Protein AF-A0A920PCU7-F1 (afdb_monomer_lite)

Sequence (59 aa):
MDVNWDFIQYCDEINHPVSQSKKYVFECNQCHLLVDHGYRNNVDHKFLCAVCFKKHTHT

Radius of gyration: 12.71 Å; chains: 1; bounding box: 20×37×26 Å

pLDDT: mean 77.94, std 17.81, range [45.16, 94.88]

Foldseek 3Di:
DPPFKDKDAQDPPDPDPPNPPDLPFDQQPPPRDTHRIAIAGNPPRHTHHPVVVVVVVVD

Structure (mmCIF, N/CA/C/O backbone):
data_AF-A0A920PCU7-F1
#
_entry.id   AF-A0A920PCU7-F1
#
loop_
_atom_site.group_PDB
_atom_site.id
_atom_site.type_symbol
_atom_site.label_atom_id
_atom_site.label_alt_id
_atom_site.label_comp_id
_atom_site.label_asym_id
_atom_site.label_entity_id
_atom_site.label_seq_id
_atom_site.pdbx_PDB_ins_code
_atom_site.Cartn_x
_atom_site.Cartn_y
_atom_site.Cartn_z
_atom_site.occupancy
_atom_site.B_iso_or_equiv
_atom_site.auth_seq_id
_atom_site.auth_comp_id
_atom_site.auth_asym_id
_atom_site.auth_atom_id
_atom_site.pdbx_PDB_model_num
ATOM 1 N N . MET A 1 1 ? 1.008 18.498 -7.371 1.00 54.84 1 ME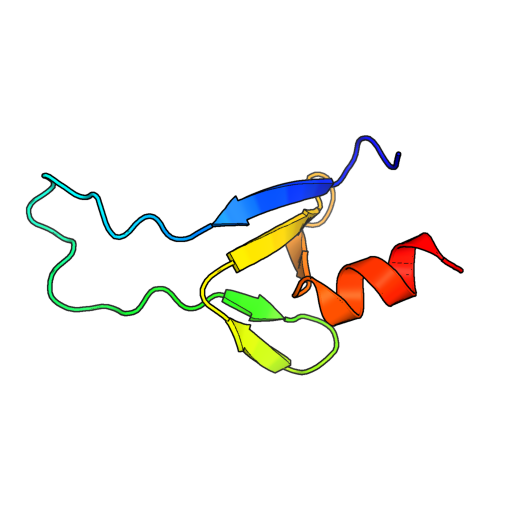T A N 1
ATOM 2 C CA . MET A 1 1 ? 0.997 17.058 -7.045 1.00 54.84 1 MET A CA 1
ATOM 3 C C . MET A 1 1 ? 2.313 16.771 -6.362 1.00 54.84 1 MET A C 1
ATOM 5 O O . MET A 1 1 ? 3.329 17.192 -6.903 1.00 54.84 1 MET A O 1
ATOM 9 N N . ASP A 1 2 ? 2.297 16.176 -5.170 1.00 61.97 2 ASP A N 1
ATOM 10 C CA . ASP A 1 2 ? 3.529 15.777 -4.488 1.00 61.97 2 ASP A CA 1
ATOM 11 C C . ASP A 1 2 ? 4.338 14.855 -5.403 1.00 61.97 2 ASP A C 1
ATOM 13 O O . ASP A 1 2 ? 3.934 13.725 -5.663 1.00 61.97 2 ASP A O 1
ATOM 17 N N . VAL A 1 3 ? 5.486 15.336 -5.880 1.00 69.31 3 VAL A N 1
ATOM 18 C CA . VAL A 1 3 ? 6.407 14.597 -6.767 1.00 69.31 3 VAL A CA 1
ATOM 19 C C . VAL A 1 3 ? 7.038 13.367 -6.097 1.00 69.31 3 VAL A C 1
ATOM 21 O O . VAL A 1 3 ? 7.816 12.648 -6.712 1.00 69.31 3 VAL A O 1
ATOM 24 N N . ASN A 1 4 ? 6.707 13.131 -4.828 1.00 87.94 4 ASN A N 1
ATOM 25 C CA . ASN A 1 4 ? 7.278 12.091 -3.987 1.00 87.94 4 ASN A CA 1
ATOM 26 C C . ASN A 1 4 ? 6.418 10.827 -3.914 1.00 87.94 4 ASN A C 1
ATOM 28 O O . ASN A 1 4 ? 6.777 9.941 -3.150 1.00 87.94 4 ASN A O 1
ATOM 32 N N . TRP A 1 5 ? 5.293 10.734 -4.626 1.00 90.06 5 TRP A N 1
ATOM 33 C CA . TRP A 1 5 ? 4.407 9.571 -4.550 1.00 90.06 5 TRP A CA 1
ATOM 34 C C . TRP A 1 5 ? 4.137 8.972 -5.923 1.00 90.06 5 TRP A C 1
ATOM 36 O O . TRP A 1 5 ? 3.526 9.620 -6.772 1.00 90.06 5 TRP A O 1
ATOM 46 N N . ASP A 1 6 ? 4.506 7.706 -6.087 1.00 90.00 6 ASP A N 1
ATOM 47 C CA . ASP A 1 6 ? 4.223 6.940 -7.295 1.00 90.00 6 ASP A CA 1
ATOM 48 C C . ASP A 1 6 ? 3.021 6.028 -7.082 1.00 90.00 6 ASP A C 1
ATOM 50 O O . ASP A 1 6 ? 2.910 5.333 -6.065 1.00 90.00 6 ASP A O 1
ATOM 54 N N . PHE A 1 7 ? 2.118 6.013 -8.063 1.00 89.12 7 PHE A N 1
ATOM 55 C CA . PHE A 1 7 ? 1.062 5.012 -8.116 1.00 89.12 7 PHE A CA 1
ATOM 56 C C . PHE A 1 7 ? 1.685 3.648 -8.410 1.00 89.12 7 PHE A C 1
ATOM 58 O O . PHE A 1 7 ? 2.364 3.471 -9.423 1.00 89.12 7 PHE A O 1
ATOM 65 N N . ILE A 1 8 ? 1.430 2.683 -7.532 1.00 86.50 8 ILE A N 1
ATOM 66 C CA . ILE A 1 8 ? 1.817 1.293 -7.730 1.00 86.50 8 ILE A CA 1
ATOM 67 C C . ILE A 1 8 ? 0.574 0.419 -7.668 1.00 86.50 8 ILE A C 1
ATOM 69 O O . ILE A 1 8 ? -0.300 0.586 -6.816 1.00 86.50 8 ILE A O 1
ATOM 73 N N . GLN A 1 9 ? 0.509 -0.541 -8.572 1.00 83.75 9 GLN A N 1
ATOM 74 C CA . GLN A 1 9 ? -0.546 -1.531 -8.617 1.00 83.75 9 GLN A CA 1
ATOM 75 C C . GLN A 1 9 ? 0.098 -2.887 -8.844 1.00 83.75 9 GLN A C 1
ATOM 77 O O . GLN A 1 9 ? 1.034 -3.026 -9.633 1.00 83.75 9 GLN A O 1
ATOM 82 N N . TYR A 1 10 ? -0.406 -3.888 -8.137 1.00 72.88 10 TYR A N 1
ATOM 83 C CA . TYR A 1 10 ? -0.151 -5.265 -8.487 1.00 72.88 10 TYR A CA 1
ATOM 84 C C . TYR A 1 10 ? -0.813 -5.545 -9.840 1.00 72.88 10 TYR A C 1
ATOM 86 O O . TYR A 1 10 ? -2.033 -5.465 -9.983 1.00 72.88 10 TYR A O 1
ATOM 94 N N . CYS A 1 11 ? -0.001 -5.835 -10.851 1.00 62.88 11 CYS A N 1
ATOM 95 C CA . CYS A 1 11 ? -0.494 -6.287 -12.142 1.00 62.88 11 CYS A CA 1
ATOM 96 C C . CYS A 1 11 ? -0.638 -7.812 -12.093 1.00 62.88 11 CYS A C 1
ATOM 98 O O . CYS A 1 11 ? 0.355 -8.513 -11.915 1.00 62.88 11 CYS A O 1
ATOM 100 N N . ASP A 1 12 ? -1.855 -8.325 -12.292 1.00 50.72 12 ASP A N 1
ATOM 101 C CA . ASP A 1 12 ? -2.101 -9.758 -12.526 1.00 50.72 12 ASP A CA 1
ATOM 102 C C . ASP A 1 12 ? -1.412 -10.274 -13.807 1.00 50.72 12 ASP A C 1
ATOM 104 O O . ASP A 1 12 ? -1.250 -11.481 -13.991 1.00 50.72 12 ASP A O 1
ATOM 108 N N . GLU A 1 13 ? -0.974 -9.384 -14.705 1.00 45.97 13 GLU A N 1
ATOM 109 C CA . GLU A 1 13 ? -0.239 -9.764 -15.910 1.00 45.97 13 GLU A CA 1
ATOM 110 C C . GLU A 1 13 ? 1.208 -10.121 -15.589 1.00 45.97 13 GLU A C 1
ATOM 112 O O . GLU A 1 13 ? 2.133 -9.310 -15.665 1.00 45.97 13 GLU A O 1
ATOM 117 N N . ILE A 1 14 ? 1.405 -11.390 -15.252 1.00 50.03 14 ILE A N 1
ATOM 118 C CA . ILE A 1 14 ? 2.723 -11.967 -15.103 1.00 50.03 14 ILE A CA 1
ATOM 119 C C . ILE A 1 14 ? 2.817 -13.239 -15.960 1.00 50.03 14 ILE A C 1
ATOM 121 O O . ILE A 1 14 ? 2.495 -14.339 -15.520 1.00 50.03 14 ILE A O 1
ATOM 125 N N . ASN A 1 15 ? 3.383 -13.092 -17.162 1.00 45.91 15 ASN A N 1
ATOM 126 C CA . ASN A 1 15 ? 4.064 -14.160 -17.913 1.00 45.91 15 ASN A CA 1
ATOM 127 C C . ASN A 1 15 ? 5.421 -14.515 -17.244 1.00 45.91 15 ASN A C 1
ATOM 129 O O . ASN A 1 15 ? 6.445 -14.677 -17.902 1.00 45.91 15 ASN A O 1
ATOM 133 N N . HIS A 1 16 ? 5.466 -14.572 -15.912 1.00 45.16 16 HIS A N 1
ATOM 134 C CA . HIS A 1 16 ? 6.657 -14.881 -15.118 1.00 45.16 16 HIS A CA 1
ATOM 135 C C . HIS A 1 16 ? 6.308 -16.027 -14.157 1.00 45.16 16 HIS A C 1
ATOM 137 O O . HIS A 1 16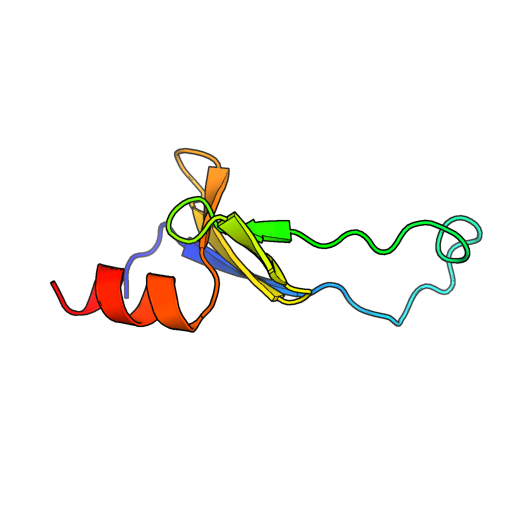 ? 5.347 -15.927 -13.397 1.00 45.16 16 HIS A O 1
ATOM 143 N N . PRO A 1 17 ? 7.086 -17.114 -14.129 1.00 47.59 17 PRO A N 1
ATOM 144 C CA . PRO A 1 17 ? 6.707 -18.381 -13.491 1.00 47.59 17 PRO A CA 1
ATOM 145 C C . PRO A 1 17 ? 6.590 -18.353 -11.950 1.00 47.59 17 PRO A C 1
ATOM 147 O O . PRO A 1 17 ? 6.423 -19.396 -11.328 1.00 47.59 17 PRO A O 1
ATOM 150 N N . VAL A 1 18 ? 6.670 -17.180 -11.314 1.00 50.94 18 VAL A N 1
ATOM 151 C CA . VAL A 1 18 ? 6.670 -16.998 -9.848 1.00 50.94 18 VAL A CA 1
ATOM 152 C C . VAL A 1 18 ? 5.331 -16.431 -9.327 1.00 50.94 18 VAL A C 1
ATOM 154 O O . VAL A 1 18 ? 5.122 -16.352 -8.119 1.00 50.94 18 VAL A O 1
ATOM 157 N N . SER A 1 19 ? 4.387 -16.062 -10.200 1.00 45.69 19 SER A N 1
ATOM 158 C CA . SER A 1 19 ? 3.153 -15.341 -9.829 1.00 45.69 19 SER A CA 1
ATOM 159 C C . SER A 1 19 ? 2.001 -16.184 -9.272 1.00 45.69 19 SER A C 1
ATOM 161 O O . SER A 1 19 ? 0.98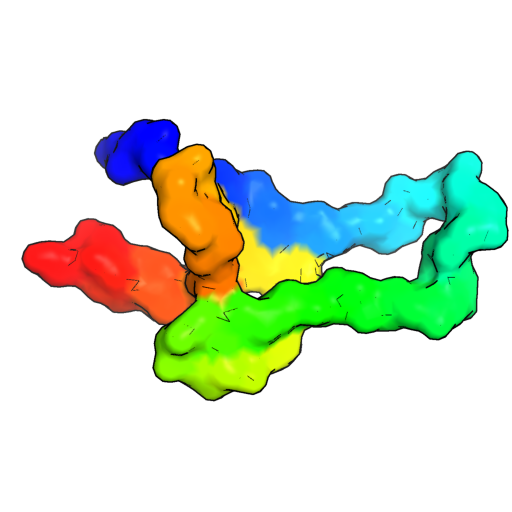4 -15.623 -8.875 1.00 45.69 19 SER A O 1
ATOM 163 N N . GLN A 1 20 ? 2.112 -17.510 -9.177 1.00 46.25 20 GLN A N 1
ATOM 164 C CA . GLN A 1 20 ? 0.939 -18.341 -8.862 1.00 46.25 20 GLN A CA 1
ATOM 165 C C . GLN A 1 20 ? 0.658 -18.588 -7.370 1.00 46.25 20 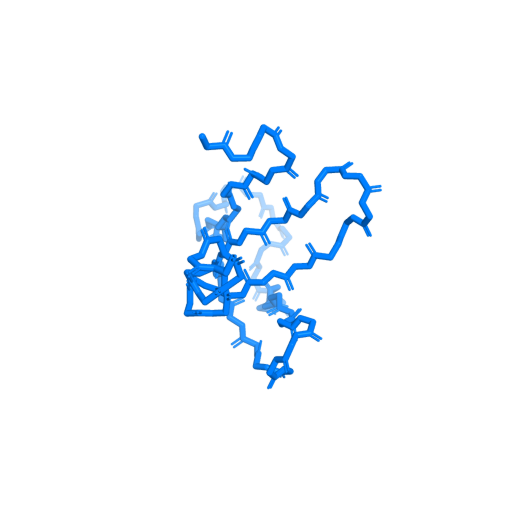GLN A C 1
ATOM 167 O O . GLN A 1 20 ? -0.296 -19.298 -7.058 1.00 46.25 20 GLN A O 1
ATOM 172 N N . SER A 1 21 ? 1.419 -18.028 -6.419 1.00 46.56 21 SER A N 1
ATOM 173 C CA . SER A 1 21 ? 1.225 -18.425 -5.008 1.00 46.56 21 SER A CA 1
ATOM 174 C C . SER A 1 21 ? 1.465 -17.378 -3.919 1.00 46.56 21 SER A C 1
ATOM 176 O O . SER A 1 21 ? 1.484 -17.736 -2.741 1.00 46.56 21 SER A O 1
ATOM 178 N N . LYS A 1 22 ? 1.590 -16.088 -4.237 1.00 51.59 22 LYS A N 1
ATOM 179 C CA . LYS A 1 22 ? 1.593 -15.032 -3.211 1.00 51.59 22 LYS A CA 1
ATOM 180 C C . LYS A 1 22 ? 0.787 -13.844 -3.711 1.00 51.59 22 LYS A C 1
ATOM 182 O O . LYS A 1 22 ? 1.246 -13.119 -4.581 1.00 51.59 22 LYS A O 1
ATOM 187 N N . LYS A 1 23 ? -0.406 -13.631 -3.142 1.00 58.06 23 LYS A N 1
ATOM 188 C CA . LYS A 1 23 ? -1.075 -12.326 -3.205 1.00 58.06 23 LYS A CA 1
ATOM 189 C C . LYS A 1 23 ? -0.117 -11.323 -2.559 1.00 58.06 23 LYS A C 1
ATOM 191 O O . LYS A 1 23 ? -0.054 -11.251 -1.333 1.00 58.06 23 LYS A O 1
ATOM 196 N N . TYR A 1 24 ? 0.685 -10.623 -3.354 1.00 58.72 24 TYR A N 1
ATOM 197 C CA . TYR A 1 24 ? 1.521 -9.528 -2.871 1.00 58.72 24 TYR A CA 1
ATOM 198 C C . TYR A 1 24 ? 0.608 -8.320 -2.652 1.00 58.72 24 TYR A C 1
ATOM 200 O O . TYR A 1 24 ? 0.515 -7.420 -3.476 1.00 58.72 24 TYR A O 1
ATOM 208 N N . VAL A 1 25 ? -0.139 -8.381 -1.552 1.00 74.62 25 VAL A N 1
ATOM 209 C CA . VAL A 1 25 ? -0.971 -7.295 -1.040 1.00 74.62 25 VAL A CA 1
ATOM 210 C C . VAL A 1 25 ? -0.067 -6.321 -0.289 1.00 74.62 25 VAL A C 1
ATOM 212 O O . VAL A 1 25 ? 0.729 -6.737 0.554 1.00 74.62 25 VAL A O 1
ATOM 215 N N . PHE A 1 26 ? -0.186 -5.034 -0.591 1.00 85.62 26 PHE A N 1
ATOM 216 C CA . PHE A 1 26 ? 0.527 -3.972 0.105 1.00 85.62 26 PHE A CA 1
ATOM 217 C C . PHE A 1 26 ? -0.248 -3.573 1.361 1.00 85.62 26 PHE A C 1
ATOM 219 O O . PHE A 1 26 ? -1.454 -3.326 1.303 1.00 85.62 26 PHE A O 1
ATOM 226 N N . GLU A 1 27 ? 0.436 -3.484 2.500 1.00 91.25 27 GLU A N 1
ATOM 227 C CA . GLU A 1 27 ? -0.164 -2.989 3.738 1.00 91.25 27 GLU A CA 1
ATOM 228 C C . GLU A 1 27 ? -0.119 -1.461 3.783 1.00 91.25 27 GLU A C 1
ATOM 230 O O . GLU A 1 27 ? 0.947 -0.846 3.711 1.00 91.25 27 GLU A O 1
ATOM 235 N N . CYS A 1 28 ? -1.286 -0.829 3.911 1.00 93.06 28 CYS A N 1
ATOM 236 C CA . CYS A 1 28 ? -1.375 0.613 4.103 1.00 93.06 28 CYS A CA 1
ATOM 237 C C . CYS A 1 28 ? -0.793 1.023 5.462 1.00 93.06 28 CYS A C 1
ATOM 239 O O . CYS A 1 28 ? -1.319 0.639 6.502 1.00 93.06 28 CYS A O 1
ATOM 241 N N . ASN A 1 29 ? 0.199 1.914 5.462 1.00 94.88 29 ASN A N 1
ATOM 242 C CA . ASN A 1 29 ? 0.864 2.412 6.670 1.00 94.88 29 ASN A CA 1
ATOM 243 C C . ASN A 1 29 ? -0.078 3.157 7.642 1.00 94.88 29 ASN A C 1
ATOM 245 O O . ASN A 1 29 ? 0.285 3.395 8.787 1.00 94.88 29 ASN A O 1
ATOM 249 N N . GLN A 1 30 ? -1.261 3.585 7.189 1.00 93.50 30 GLN A N 1
ATOM 250 C CA . GLN A 1 30 ? -2.180 4.387 8.002 1.00 93.50 30 GLN A CA 1
ATOM 251 C C . GLN A 1 30 ? -3.387 3.609 8.530 1.00 93.50 30 GLN A C 1
ATOM 253 O O . GLN A 1 30 ? -3.841 3.878 9.637 1.00 93.50 30 GLN A O 1
ATOM 258 N N . CYS A 1 31 ? -3.944 2.688 7.742 1.00 94.75 31 CYS A N 1
ATOM 259 C CA . CYS A 1 31 ? -5.123 1.915 8.143 1.00 94.75 31 CYS A CA 1
ATOM 260 C C . CYS A 1 31 ? -4.865 0.411 8.269 1.00 94.75 31 CYS A C 1
ATOM 262 O O . CYS A 1 31 ? -5.803 -0.316 8.583 1.00 94.75 31 CYS A O 1
ATOM 264 N N . HIS A 1 32 ? -3.637 -0.051 8.007 1.00 93.19 32 HIS A N 1
ATOM 265 C CA . HIS A 1 32 ? -3.220 -1.457 8.075 1.00 93.19 32 HIS A CA 1
ATOM 266 C C . HIS A 1 32 ? -4.034 -2.413 7.188 1.00 93.19 32 HIS A C 1
ATOM 268 O O . HIS A 1 32 ? -3.976 -3.631 7.332 1.00 93.19 32 HIS A O 1
ATOM 274 N N . LEU A 1 33 ? -4.800 -1.870 6.236 1.00 90.25 33 LEU A N 1
ATOM 275 C CA . LEU A 1 33 ? -5.520 -2.669 5.257 1.00 90.25 33 LEU A CA 1
ATOM 276 C C . LEU A 1 33 ? -4.566 -3.137 4.164 1.00 90.25 33 LEU A C 1
ATOM 278 O O . LEU A 1 33 ? -3.787 -2.354 3.619 1.00 90.25 33 LEU A O 1
ATOM 282 N N . LEU A 1 34 ? -4.698 -4.414 3.831 1.00 88.50 34 LEU A N 1
ATOM 283 C CA . LEU A 1 34 ? -4.052 -5.041 2.693 1.00 88.50 34 LEU A CA 1
ATOM 284 C C . LEU A 1 34 ? -4.828 -4.700 1.417 1.00 88.50 34 LEU A C 1
ATOM 286 O O . LEU A 1 34 ? -6.006 -5.042 1.300 1.00 88.50 34 LEU A O 1
ATOM 290 N N . VAL A 1 35 ? -4.173 -4.030 0.470 1.00 88.06 35 VAL A N 1
ATOM 291 C CA . VAL A 1 35 ? -4.740 -3.665 -0.839 1.00 88.06 35 VAL A CA 1
ATOM 292 C C . VAL A 1 35 ? -3.786 -4.036 -1.975 1.00 88.06 35 VAL A C 1
ATOM 294 O O . VAL A 1 35 ? -2.579 -4.156 -1.785 1.00 88.06 35 VAL A O 1
ATOM 297 N N . ASP A 1 36 ? -4.329 -4.253 -3.161 1.00 87.19 36 ASP A N 1
ATOM 298 C CA . ASP A 1 36 ? -3.596 -4.622 -4.376 1.00 87.19 36 ASP A CA 1
ATOM 299 C C . ASP A 1 36 ? -3.015 -3.410 -5.125 1.00 87.19 36 ASP A C 1
ATOM 301 O O . ASP A 1 36 ? -2.140 -3.571 -5.971 1.00 87.19 36 ASP A O 1
ATOM 305 N N . HIS A 1 37 ? -3.450 -2.190 -4.807 1.00 88.25 37 HIS A N 1
ATOM 306 C CA . HIS A 1 37 ? -2.955 -0.961 -5.427 1.00 88.25 37 HIS A CA 1
ATOM 307 C C . HIS A 1 37 ? -2.998 0.242 -4.479 1.00 88.25 37 HIS A C 1
ATOM 309 O O . HIS A 1 37 ? -3.747 0.280 -3.497 1.00 88.25 37 HIS A O 1
ATOM 315 N N . GLY A 1 38 ? -2.188 1.256 -4.775 1.00 91.75 38 GLY A N 1
ATOM 316 C CA . GLY A 1 38 ? -2.111 2.484 -3.993 1.00 91.75 38 GLY A CA 1
ATOM 317 C C . GLY A 1 38 ? -0.932 3.357 -4.397 1.00 91.75 38 GLY A C 1
ATOM 318 O O . GLY A 1 38 ? -0.532 3.381 -5.557 1.00 91.75 38 GLY A O 1
ATOM 319 N N . TYR A 1 39 ? -0.387 4.089 -3.433 1.00 92.88 39 TYR A N 1
ATOM 320 C CA . TYR A 1 39 ? 0.689 5.048 -3.649 1.00 92.88 39 TYR A CA 1
ATOM 321 C C . TYR A 1 39 ? 1.856 4.743 -2.721 1.00 92.88 39 TYR A C 1
ATOM 323 O O . TYR A 1 39 ? 1.660 4.564 -1.516 1.00 92.88 39 TYR A O 1
ATOM 331 N N . ARG A 1 40 ? 3.070 4.708 -3.267 1.00 92.44 40 ARG A N 1
ATOM 332 C CA . ARG A 1 40 ? 4.304 4.551 -2.494 1.00 92.44 40 ARG A CA 1
ATOM 333 C C . ARG A 1 40 ? 5.079 5.856 -2.486 1.00 92.44 40 ARG A C 1
ATOM 335 O O . ARG A 1 40 ? 5.279 6.467 -3.529 1.00 92.44 40 ARG A O 1
ATOM 342 N N . ASN A 1 41 ? 5.534 6.253 -1.307 1.00 91.62 41 ASN A N 1
ATOM 343 C CA . ASN A 1 41 ? 6.410 7.397 -1.154 1.00 91.62 41 ASN A CA 1
ATOM 344 C C . ASN A 1 41 ? 7.836 7.036 -1.611 1.00 91.62 41 ASN A C 1
ATOM 346 O O . ASN A 1 41 ? 8.406 6.023 -1.199 1.00 91.62 41 ASN A O 1
ATOM 350 N N . ASN A 1 42 ? 8.435 7.869 -2.448 1.00 88.12 42 ASN A N 1
ATOM 351 C CA . ASN A 1 42 ? 9.760 7.652 -3.018 1.00 88.12 42 ASN A CA 1
ATOM 352 C C . ASN A 1 42 ? 10.897 7.986 -2.046 1.00 88.12 42 ASN A C 1
ATOM 354 O O . ASN A 1 42 ? 12.018 7.529 -2.254 1.00 88.12 42 ASN A O 1
ATOM 358 N N . VAL A 1 43 ? 10.609 8.731 -0.975 1.00 90.19 43 VAL A N 1
ATOM 359 C CA . VAL A 1 43 ? 11.576 9.123 0.059 1.00 90.19 43 VAL A CA 1
ATOM 360 C C . VAL A 1 43 ? 11.612 8.106 1.197 1.00 90.19 43 VAL A C 1
ATOM 362 O O . VAL A 1 43 ? 12.682 7.616 1.542 1.00 90.19 43 VAL A O 1
ATOM 365 N N . ASP A 1 44 ? 10.458 7.780 1.787 1.00 91.94 44 ASP A N 1
ATOM 366 C CA . ASP A 1 44 ? 10.385 6.918 2.980 1.00 91.94 44 ASP A CA 1
ATOM 367 C C . ASP A 1 44 ? 9.799 5.523 2.716 1.00 91.94 44 ASP A C 1
ATOM 369 O O . ASP A 1 44 ? 9.685 4.711 3.634 1.00 91.94 44 ASP A O 1
ATOM 373 N N . HIS A 1 45 ? 9.449 5.228 1.460 1.00 86.56 45 HIS A N 1
ATOM 374 C CA . HIS A 1 45 ? 8.888 3.950 1.020 1.00 86.56 45 HIS A CA 1
ATOM 375 C C . HIS A 1 45 ? 7.601 3.523 1.727 1.00 86.56 45 HIS A C 1
ATOM 377 O O . HIS A 1 45 ? 7.166 2.383 1.538 1.00 86.56 45 HIS A O 1
ATOM 383 N N . LYS A 1 46 ? 6.939 4.425 2.464 1.00 91.62 46 LYS A N 1
ATOM 384 C CA . LYS A 1 46 ? 5.616 4.147 3.017 1.00 91.62 46 LYS A CA 1
ATOM 385 C C . LYS A 1 46 ? 4.613 3.965 1.895 1.00 91.62 46 LYS A C 1
ATOM 387 O O . LYS A 1 46 ? 4.618 4.689 0.901 1.00 91.62 46 LYS A O 1
ATOM 392 N N . PHE A 1 47 ? 3.721 3.009 2.096 1.00 92.38 47 PHE A N 1
ATOM 393 C CA . PHE A 1 47 ? 2.622 2.741 1.192 1.00 92.38 47 PHE A CA 1
ATOM 394 C C . PHE A 1 47 ? 1.306 3.235 1.796 1.00 92.38 47 PHE A C 1
ATOM 396 O O . PHE A 1 47 ? 1.018 2.984 2.968 1.00 92.38 47 PHE A O 1
ATOM 403 N N . LEU A 1 48 ? 0.495 3.924 0.997 1.00 94.00 48 LEU A N 1
ATOM 404 C CA . LEU A 1 48 ? -0.859 4.337 1.350 1.00 94.00 48 LEU A CA 1
ATOM 405 C C . LEU A 1 48 ? -1.850 3.799 0.321 1.00 94.00 48 LEU A C 1
ATOM 407 O O . LEU A 1 48 ? -1.659 3.945 -0.885 1.00 94.00 48 LEU A O 1
ATOM 411 N N . CYS A 1 49 ? -2.967 3.245 0.795 1.00 93.38 49 CYS A N 1
ATOM 412 C CA . CYS A 1 49 ? -4.100 2.967 -0.084 1.00 93.38 49 CYS A CA 1
ATOM 413 C C . CYS A 1 49 ? -4.680 4.281 -0.637 1.00 93.38 49 CYS A C 1
ATOM 415 O O . CYS A 1 49 ? -4.524 5.346 -0.030 1.00 93.38 49 CYS A O 1
ATOM 417 N N . ALA A 1 50 ? -5.409 4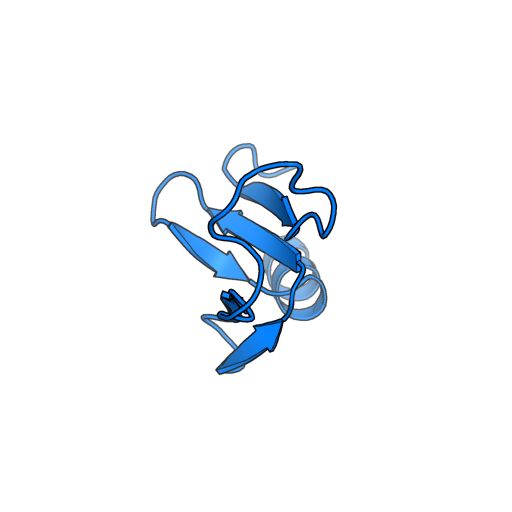.216 -1.755 1.00 91.56 50 ALA A N 1
ATOM 418 C CA . ALA A 1 50 ? -5.963 5.404 -2.415 1.00 91.56 50 ALA A CA 1
ATOM 419 C C . ALA A 1 50 ? -6.811 6.295 -1.479 1.00 91.56 50 ALA A C 1
ATOM 421 O O . ALA A 1 50 ? -6.761 7.522 -1.564 1.00 91.56 50 ALA A O 1
ATOM 422 N N . VAL A 1 51 ? -7.544 5.691 -0.534 1.00 92.75 51 VAL A N 1
ATOM 423 C CA . VAL A 1 51 ? -8.358 6.420 0.455 1.00 92.75 51 VAL A CA 1
ATOM 424 C C . VAL A 1 51 ? -7.485 7.216 1.427 1.00 92.75 51 VAL A C 1
ATOM 426 O O . VAL A 1 51 ? -7.763 8.387 1.686 1.00 92.75 51 VAL A O 1
ATOM 429 N N . CYS A 1 52 ? -6.437 6.598 1.973 1.00 93.69 52 CYS A N 1
ATOM 430 C CA . CYS A 1 52 ? -5.515 7.261 2.894 1.00 93.69 52 CYS A CA 1
ATOM 431 C C . CYS A 1 52 ? -4.666 8.312 2.174 1.00 93.69 52 CYS A C 1
ATOM 433 O O . CYS A 1 52 ? -4.504 9.411 2.695 1.00 93.69 52 CYS A O 1
ATOM 435 N N . PHE A 1 53 ? -4.216 8.030 0.950 1.00 92.56 53 PHE A N 1
ATOM 436 C CA . PHE A 1 53 ? -3.469 8.986 0.134 1.00 92.56 53 PHE A CA 1
ATOM 437 C C . PHE A 1 53 ? -4.286 10.245 -0.199 1.00 92.56 53 PHE A C 1
ATOM 439 O O . PHE A 1 53 ? -3.789 11.366 -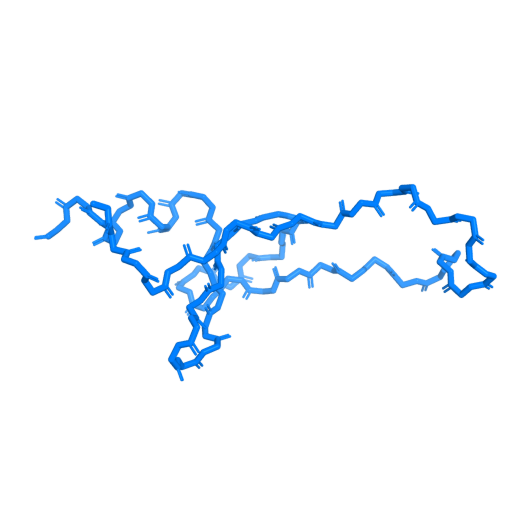0.071 1.00 92.56 53 PHE A O 1
ATOM 446 N N . LYS A 1 54 ? -5.571 10.087 -0.545 1.00 91.06 54 LYS A N 1
ATOM 447 C CA . LYS A 1 54 ? -6.475 11.226 -0.770 1.00 91.06 54 LYS A CA 1
ATOM 448 C C . LYS A 1 54 ? -6.632 12.086 0.485 1.00 91.06 54 LYS A C 1
ATOM 450 O O . LYS A 1 54 ? -6.661 13.305 0.385 1.00 91.06 54 LYS A O 1
ATOM 455 N N . LYS A 1 55 ? -6.725 11.468 1.667 1.00 90.50 55 LYS A N 1
ATOM 456 C CA . LYS A 1 55 ? -6.764 12.210 2.938 1.00 90.50 55 LYS A CA 1
ATOM 457 C C . LYS A 1 55 ? -5.444 12.931 3.203 1.00 90.50 55 LYS A C 1
ATOM 459 O O . LYS A 1 55 ? -5.486 14.073 3.622 1.00 90.50 55 LYS A O 1
ATOM 464 N N . HIS A 1 56 ? -4.312 12.281 2.929 1.00 86.88 56 HIS A N 1
ATOM 465 C CA . HIS A 1 56 ? -2.974 12.834 3.143 1.00 86.88 56 HIS A CA 1
ATOM 466 C C . HIS A 1 56 ? -2.709 14.091 2.302 1.00 86.88 56 HIS A C 1
ATOM 468 O O . HIS A 1 56 ? -2.234 15.083 2.837 1.00 86.88 56 HIS A O 1
ATOM 474 N N . THR A 1 57 ? -3.065 14.071 1.015 1.00 82.38 57 THR A N 1
ATOM 475 C CA . THR A 1 57 ? -2.797 15.171 0.063 1.00 82.38 57 THR A CA 1
ATOM 476 C C . THR A 1 57 ? -3.809 16.319 0.104 1.00 82.38 57 THR A C 1
ATOM 478 O O . THR A 1 57 ? -3.602 17.344 -0.538 1.00 82.38 57 THR A O 1
ATOM 481 N N . HIS A 1 58 ? -4.920 16.147 0.822 1.00 69.25 58 HIS A N 1
ATOM 482 C CA . HIS A 1 58 ? -5.939 17.181 1.035 1.00 69.25 58 HIS A CA 1
ATOM 483 C C . HIS A 1 58 ? -5.795 17.888 2.399 1.00 69.25 58 HIS A C 1
ATOM 485 O O . HIS A 1 58 ? -6.664 18.684 2.758 1.00 69.25 58 HIS A O 1
ATOM 491 N N . THR A 1 59 ? -4.736 17.578 3.152 1.00 55.34 59 THR A N 1
ATOM 492 C CA . THR A 1 59 ? -4.306 18.294 4.368 1.00 55.34 59 THR A CA 1
ATOM 493 C C . THR A 1 59 ? -3.183 19.252 4.027 1.00 55.34 59 THR A C 1
ATOM 495 O O . THR A 1 59 ? -3.191 20.365 4.593 1.00 55.34 59 THR A O 1
#

Secondary structure (DSSP, 8-state):
--TTEEEEE--S---STTTTS---PEEPTTT--EESEEEEETTT--EE-HHHHHHHHT-